Protein AF-A0A379FU00-F1 (afdb_monomer_lite)

Structure (mmCIF, N/CA/C/O backbone):
data_AF-A0A379FU00-F1
#
_entry.id   AF-A0A379FU00-F1
#
loop_
_atom_site.group_PDB
_atom_site.id
_atom_site.type_symbol
_atom_site.label_atom_id
_atom_site.label_alt_id
_atom_site.label_comp_id
_atom_site.label_asym_id
_atom_site.label_entity_id
_atom_site.label_seq_id
_atom_site.pdbx_PDB_ins_code
_atom_site.Cartn_x
_atom_site.Cartn_y
_atom_site.Cartn_z
_atom_site.occupancy
_atom_site.B_iso_or_equiv
_atom_site.auth_seq_id
_atom_site.auth_comp_id
_atom_site.auth_asym_id
_atom_site.auth_atom_id
_atom_site.pdbx_PDB_model_num
ATOM 1 N N . MET A 1 1 ? 2.964 -13.865 0.181 1.00 75.44 1 MET A N 1
ATOM 2 C CA . MET A 1 1 ? 3.876 -13.412 -0.894 1.00 75.44 1 MET A CA 1
ATOM 3 C C . MET A 1 1 ? 3.828 -14.305 -2.126 1.00 75.44 1 MET A C 1
ATOM 5 O O . MET A 1 1 ? 3.586 -13.764 -3.191 1.00 75.44 1 MET A O 1
ATOM 9 N N . GLU A 1 2 ? 3.902 -15.637 -2.013 1.00 85.44 2 GLU A N 1
ATOM 10 C CA . GLU A 1 2 ? 3.838 -16.552 -3.181 1.00 85.44 2 GLU A CA 1
ATOM 11 C C . GLU A 1 2 ? 2.647 -16.314 -4.131 1.00 85.44 2 GLU A C 1
ATOM 13 O O . GLU A 1 2 ? 2.767 -16.436 -5.347 1.00 85.44 2 GLU A O 1
ATOM 18 N N . ARG A 1 3 ? 1.472 -15.955 -3.592 1.00 84.12 3 ARG A N 1
ATOM 19 C CA . ARG A 1 3 ? 0.300 -15.594 -4.407 1.00 84.12 3 ARG A CA 1
ATOM 20 C C . ARG A 1 3 ? 0.554 -14.353 -5.269 1.00 84.12 3 ARG A C 1
ATOM 22 O O . ARG A 1 3 ? 0.199 -14.362 -6.440 1.00 84.12 3 ARG A O 1
ATOM 29 N N . TYR A 1 4 ? 1.178 -13.319 -4.707 1.00 81.69 4 TYR A N 1
ATOM 30 C CA . TYR A 1 4 ? 1.509 -12.087 -5.428 1.00 81.69 4 TYR A CA 1
ATOM 31 C C . TYR A 1 4 ? 2.612 -12.319 -6.462 1.00 81.69 4 TYR A C 1
ATOM 33 O O . TYR A 1 4 ? 2.507 -11.805 -7.569 1.00 81.69 4 TYR A O 1
ATOM 41 N N . GLU A 1 5 ? 3.603 -13.161 -6.156 1.00 85.94 5 GLU A N 1
ATOM 42 C CA . GLU A 1 5 ? 4.612 -13.593 -7.135 1.00 85.94 5 GLU A CA 1
ATOM 43 C C . GLU A 1 5 ? 3.974 -14.311 -8.325 1.00 85.94 5 GLU A C 1
ATOM 45 O O . GLU A 1 5 ? 4.289 -14.005 -9.471 1.00 85.94 5 GLU A O 1
ATOM 50 N N . LYS A 1 6 ? 3.025 -15.225 -8.080 1.00 89.12 6 LYS A N 1
ATOM 51 C CA . LYS A 1 6 ? 2.275 -15.893 -9.155 1.00 89.12 6 LYS A CA 1
ATOM 52 C C . LYS A 1 6 ? 1.506 -14.895 -10.020 1.00 89.12 6 LYS A C 1
ATOM 54 O O . LYS A 1 6 ? 1.532 -15.028 -11.240 1.00 89.12 6 LYS A O 1
ATOM 59 N N . THR A 1 7 ? 0.856 -13.903 -9.412 1.00 85.31 7 THR A N 1
ATOM 60 C CA . THR A 1 7 ? 0.143 -12.851 -10.151 1.00 85.31 7 THR A CA 1
ATOM 61 C C . THR A 1 7 ? 1.099 -11.989 -10.973 1.00 85.31 7 THR A C 1
ATOM 63 O O . THR A 1 7 ? 0.826 -11.748 -12.143 1.00 85.31 7 THR A O 1
ATOM 66 N N . ALA A 1 8 ? 2.233 -11.563 -10.410 1.00 83.69 8 ALA A N 1
ATOM 67 C CA . ALA A 1 8 ? 3.248 -10.802 -11.141 1.00 83.69 8 ALA A CA 1
ATOM 68 C C . ALA A 1 8 ? 3.762 -11.597 -12.354 1.00 83.69 8 ALA A C 1
ATOM 70 O O . ALA A 1 8 ? 3.695 -11.122 -13.489 1.00 83.69 8 ALA A O 1
ATOM 71 N N . ASN A 1 9 ? 4.142 -12.859 -12.132 1.00 88.69 9 ASN A N 1
ATOM 72 C CA . ASN A 1 9 ? 4.622 -13.750 -13.187 1.00 88.69 9 ASN A CA 1
ATOM 73 C C . ASN A 1 9 ? 3.570 -13.978 -14.284 1.00 88.69 9 ASN A C 1
ATOM 75 O O . ASN A 1 9 ? 3.921 -14.061 -15.458 1.00 88.69 9 ASN A O 1
ATOM 79 N N . PHE A 1 10 ? 2.281 -14.049 -13.929 1.00 89.31 10 PHE A N 1
ATOM 80 C CA . PHE A 1 10 ? 1.186 -14.159 -14.900 1.00 89.31 10 PHE A CA 1
ATOM 81 C C . PHE A 1 10 ? 1.140 -12.966 -15.868 1.00 89.31 10 PHE A C 1
ATOM 83 O O . PHE A 1 10 ? 0.863 -13.150 -17.051 1.00 89.31 10 PHE A O 1
ATOM 90 N N . PHE A 1 11 ? 1.469 -11.762 -15.393 1.00 83.94 11 PHE A N 1
ATOM 91 C CA . PHE A 1 11 ? 1.592 -10.555 -16.218 1.00 83.94 11 PHE A CA 1
ATOM 92 C C . PHE A 1 11 ? 2.998 -10.349 -16.803 1.00 83.94 11 PHE A C 1
ATOM 94 O O . PHE A 1 11 ? 3.289 -9.279 -17.333 1.00 83.94 11 PHE A O 1
ATOM 101 N N . ASN A 1 12 ? 3.863 -11.367 -16.742 1.00 86.62 12 ASN A N 1
ATOM 102 C CA . ASN A 1 12 ? 5.231 -11.332 -17.262 1.00 86.62 12 ASN A CA 1
ATOM 103 C C . ASN A 1 12 ? 6.087 -10.195 -16.661 1.00 86.62 12 ASN A C 1
ATOM 105 O O . ASN A 1 12 ? 6.924 -9.605 -17.344 1.00 86.62 12 ASN A O 1
ATOM 109 N N . THR A 1 13 ? 5.853 -9.903 -15.381 1.00 81.81 13 THR A N 1
ATOM 110 C CA . THR A 1 13 ? 6.625 -8.979 -14.537 1.00 81.81 13 THR A CA 1
ATOM 111 C C . THR A 1 13 ? 7.085 -9.715 -13.279 1.00 81.81 13 THR A C 1
ATOM 113 O O . THR A 1 13 ? 6.566 -10.782 -12.942 1.00 81.81 13 THR A O 1
ATOM 116 N N . THR A 1 14 ? 8.072 -9.176 -12.574 1.00 81.62 14 THR A N 1
ATOM 117 C CA . THR A 1 14 ? 8.574 -9.739 -11.320 1.00 81.62 14 THR A CA 1
ATOM 118 C C . THR A 1 14 ? 8.487 -8.723 -10.188 1.00 81.62 14 THR A C 1
ATOM 120 O O . THR A 1 14 ? 8.474 -7.516 -10.410 1.00 81.62 14 THR A O 1
ATOM 123 N N . ILE A 1 15 ? 8.480 -9.203 -8.940 1.00 78.25 15 ILE A N 1
ATOM 124 C CA . ILE A 1 15 ? 8.591 -8.313 -7.770 1.00 78.25 15 ILE A CA 1
ATOM 125 C C . ILE A 1 15 ? 9.906 -7.510 -7.818 1.00 78.25 15 ILE A C 1
ATOM 127 O O . ILE A 1 15 ? 9.934 -6.370 -7.364 1.00 78.25 15 ILE A O 1
ATOM 131 N N . ALA A 1 16 ? 10.952 -8.080 -8.427 1.00 76.12 16 ALA A N 1
ATOM 132 C CA . ALA A 1 16 ? 12.273 -7.475 -8.580 1.00 76.12 16 ALA A CA 1
ATOM 133 C C . ALA A 1 16 ? 12.350 -6.388 -9.667 1.00 76.12 16 ALA A C 1
ATOM 135 O O . ALA A 1 16 ? 13.343 -5.666 -9.734 1.00 76.12 16 ALA A O 1
ATOM 136 N N . ASP A 1 17 ? 11.289 -6.183 -10.459 1.00 76.25 17 ASP A N 1
ATOM 137 C CA . ASP A 1 17 ? 11.155 -4.996 -11.327 1.00 76.25 17 ASP A CA 1
ATOM 138 C C . ASP A 1 17 ? 10.988 -3.695 -10.478 1.00 76.25 17 ASP A C 1
ATOM 140 O O . ASP A 1 17 ? 10.837 -2.585 -10.995 1.00 76.25 17 ASP A O 1
ATOM 144 N N . ASN A 1 18 ? 10.976 -3.890 -9.151 1.00 76.75 18 ASN A N 1
ATOM 145 C CA . ASN A 1 18 ? 10.833 -3.050 -7.973 1.00 76.75 18 ASN A CA 1
ATOM 146 C C . ASN A 1 18 ? 11.990 -2.143 -7.465 1.00 76.75 18 ASN A C 1
ATOM 148 O O . ASN A 1 18 ? 11.966 -1.746 -6.297 1.00 76.75 18 ASN A O 1
ATOM 152 N N . PRO A 1 19 ? 12.956 -1.672 -8.260 1.00 77.81 19 PRO A N 1
ATOM 153 C CA . PRO A 1 19 ? 12.837 -0.228 -8.489 1.00 77.81 19 PRO A CA 1
ATOM 154 C C . PRO A 1 19 ? 12.885 0.134 -9.972 1.00 77.81 19 PRO A C 1
ATOM 156 O O . PRO A 1 19 ? 13.678 -0.392 -10.745 1.00 77.81 19 PRO A O 1
ATOM 159 N N . SER A 1 20 ? 12.052 1.103 -10.363 1.00 80.88 20 SER A N 1
ATOM 160 C CA . SER A 1 20 ? 12.002 1.598 -11.744 1.00 80.88 20 SER A CA 1
ATOM 161 C C . SER A 1 20 ? 13.307 2.304 -12.161 1.00 80.88 20 SER A C 1
ATOM 163 O O . SER A 1 20 ? 14.024 2.809 -11.295 1.00 80.88 20 SER A O 1
ATOM 165 N N . PRO A 1 21 ? 13.607 2.448 -13.470 1.00 83.31 21 PRO A N 1
ATOM 166 C CA . PRO A 1 21 ? 14.808 3.152 -13.933 1.00 83.31 21 PRO A CA 1
ATOM 167 C C . PRO A 1 21 ? 14.980 4.564 -13.352 1.00 83.31 21 PRO A C 1
ATOM 169 O O . PRO A 1 21 ? 16.095 4.947 -13.010 1.00 83.31 21 PRO A O 1
ATOM 172 N N . GLY A 1 22 ? 13.881 5.315 -13.184 1.00 81.69 22 GLY A N 1
ATOM 173 C CA . GLY A 1 22 ? 13.903 6.629 -12.529 1.00 81.69 22 GLY A CA 1
ATOM 174 C C . GLY A 1 22 ? 14.265 6.537 -11.045 1.00 81.69 22 GLY A C 1
ATOM 175 O O . GLY A 1 22 ? 15.121 7.270 -10.574 1.00 81.69 22 GLY A O 1
ATOM 176 N N . ASN A 1 23 ? 13.708 5.557 -10.324 1.00 82.81 23 ASN A N 1
ATOM 177 C CA . ASN A 1 23 ? 14.083 5.305 -8.929 1.00 82.81 23 ASN A CA 1
ATOM 178 C C . ASN A 1 23 ? 15.570 4.946 -8.785 1.00 82.81 23 ASN A C 1
ATOM 180 O O . ASN A 1 23 ? 16.220 5.430 -7.863 1.00 82.81 23 ASN A O 1
ATOM 184 N N . ILE A 1 24 ? 16.113 4.136 -9.697 1.00 85.88 24 ILE A N 1
ATOM 185 C CA . ILE A 1 24 ? 17.537 3.777 -9.696 1.00 85.88 24 ILE A CA 1
ATOM 186 C C . ILE A 1 24 ? 18.406 5.016 -9.947 1.00 85.88 24 ILE A C 1
ATOM 188 O O . ILE A 1 24 ? 19.400 5.203 -9.245 1.00 85.88 24 ILE A O 1
ATOM 192 N N . ALA A 1 25 ? 18.028 5.869 -10.906 1.00 85.69 25 ALA A N 1
ATOM 193 C CA . ALA A 1 25 ? 18.736 7.118 -11.197 1.00 85.69 25 ALA A CA 1
ATOM 194 C C . ALA A 1 25 ? 18.771 8.071 -9.986 1.00 85.69 25 ALA A C 1
ATOM 196 O O . ALA A 1 25 ? 19.795 8.711 -9.754 1.00 85.69 25 ALA A O 1
ATOM 197 N N . ASP A 1 26 ? 17.709 8.081 -9.176 1.00 82.25 26 ASP A N 1
ATOM 198 C CA . ASP A 1 26 ? 17.591 8.891 -7.954 1.00 82.25 26 ASP A CA 1
ATOM 199 C C . ASP A 1 26 ? 18.139 8.195 -6.687 1.00 82.25 26 ASP A C 1
ATOM 201 O O . ASP A 1 26 ? 17.928 8.657 -5.566 1.00 82.25 26 ASP A O 1
ATOM 205 N N . GLY A 1 27 ? 18.847 7.067 -6.827 1.00 84.44 27 GLY A N 1
ATOM 206 C CA . GLY A 1 27 ? 19.551 6.408 -5.718 1.00 84.44 27 GLY A CA 1
ATOM 207 C C . GLY A 1 27 ? 18.753 5.348 -4.945 1.00 84.44 27 GLY A C 1
ATOM 208 O O . GLY A 1 27 ? 19.294 4.722 -4.029 1.00 84.44 27 GLY A O 1
ATOM 209 N N . LEU A 1 28 ? 17.509 5.052 -5.332 1.00 86.00 28 LEU A N 1
ATOM 210 C CA . LEU A 1 28 ? 16.749 3.897 -4.833 1.00 86.00 28 LEU A CA 1
ATOM 211 C C . LEU A 1 28 ? 17.149 2.634 -5.610 1.00 86.00 28 LEU A C 1
ATOM 213 O O . LEU A 1 28 ? 16.414 2.121 -6.448 1.00 86.00 28 LEU A O 1
ATOM 217 N N . ILE A 1 29 ? 18.352 2.145 -5.320 1.00 88.00 29 ILE A N 1
ATOM 218 C CA . ILE A 1 29 ? 19.040 1.107 -6.103 1.00 88.00 29 ILE A CA 1
ATOM 219 C C . ILE A 1 29 ? 18.624 -0.338 -5.784 1.00 88.00 29 ILE A C 1
ATOM 221 O O . ILE A 1 29 ? 18.997 -1.247 -6.519 1.00 88.00 29 ILE A O 1
ATOM 225 N N . THR A 1 30 ? 17.886 -0.582 -4.693 1.00 85.94 30 THR A N 1
ATOM 226 C CA . THR A 1 30 ? 17.397 -1.928 -4.337 1.00 85.94 30 THR A CA 1
ATOM 227 C C . THR A 1 30 ? 15.968 -1.902 -3.802 1.00 85.94 30 THR A C 1
ATOM 229 O O . THR A 1 30 ? 15.559 -0.944 -3.136 1.00 85.94 30 THR A O 1
ATOM 232 N N . ASP A 1 31 ? 15.255 -3.014 -4.002 1.00 81.69 31 ASP A N 1
ATOM 233 C CA . ASP A 1 31 ? 13.945 -3.287 -3.397 1.00 81.69 31 ASP A CA 1
ATOM 234 C C . ASP A 1 31 ? 13.950 -3.075 -1.880 1.00 81.69 31 ASP A C 1
ATOM 236 O O . ASP A 1 31 ? 13.005 -2.526 -1.311 1.00 81.69 31 ASP A O 1
ATOM 240 N N . ALA A 1 32 ? 15.030 -3.488 -1.210 1.00 85.38 32 ALA A N 1
ATOM 241 C CA . ALA A 1 32 ? 15.172 -3.389 0.237 1.00 85.38 32 ALA A CA 1
ATOM 242 C C . ALA A 1 32 ? 15.212 -1.928 0.719 1.00 85.38 32 ALA A C 1
ATOM 244 O O . ALA A 1 32 ? 14.531 -1.583 1.689 1.00 85.38 32 ALA A O 1
ATOM 245 N N . ILE A 1 33 ? 15.954 -1.052 0.030 1.00 87.25 33 ILE A N 1
ATOM 246 C CA . ILE A 1 33 ? 16.014 0.384 0.354 1.00 87.25 33 ILE A CA 1
ATOM 247 C C . ILE A 1 33 ? 14.631 1.017 0.174 1.00 87.25 33 ILE A C 1
ATOM 249 O O . ILE A 1 33 ? 14.133 1.688 1.082 1.00 87.25 33 ILE A O 1
ATOM 253 N N . LYS A 1 34 ? 13.968 0.737 -0.956 1.00 84.25 34 LYS A N 1
ATOM 254 C CA . LYS A 1 34 ? 12.622 1.250 -1.241 1.00 84.25 34 LYS A CA 1
ATOM 255 C C . LYS A 1 34 ? 11.600 0.770 -0.204 1.00 84.25 34 LYS A C 1
ATOM 257 O O . LYS A 1 34 ? 10.825 1.567 0.328 1.00 84.25 34 LYS A O 1
ATOM 262 N N . SER A 1 35 ? 11.643 -0.516 0.136 1.00 86.19 35 SER A N 1
ATOM 263 C CA . SER A 1 35 ? 10.748 -1.137 1.118 1.00 86.19 35 SER A CA 1
ATOM 264 C C . SER A 1 35 ? 10.961 -0.584 2.527 1.00 86.19 35 SER A C 1
ATOM 266 O O . SER A 1 35 ? 9.993 -0.365 3.251 1.00 86.19 35 SER A O 1
ATOM 268 N N . THR A 1 36 ? 12.205 -0.283 2.908 1.00 89.12 36 THR A N 1
ATOM 269 C CA . THR A 1 36 ? 12.523 0.325 4.211 1.00 89.12 36 THR A CA 1
ATOM 270 C C . THR A 1 36 ? 11.905 1.720 4.341 1.00 89.12 36 THR A C 1
ATOM 272 O O . THR A 1 36 ? 11.299 2.037 5.367 1.00 89.12 36 THR A O 1
ATOM 275 N N . GLY A 1 37 ? 11.983 2.535 3.283 1.00 88.44 37 GLY A N 1
ATOM 276 C CA . GLY A 1 37 ? 11.309 3.836 3.232 1.00 88.44 37 GLY A CA 1
ATOM 277 C C . GLY A 1 37 ? 9.785 3.708 3.303 1.00 88.44 37 GLY A C 1
ATOM 278 O O . GLY A 1 37 ? 9.128 4.454 4.029 1.00 88.44 37 GLY A O 1
ATOM 279 N N . ALA A 1 38 ? 9.210 2.714 2.619 1.00 88.62 38 ALA A N 1
ATOM 280 C CA . ALA A 1 38 ? 7.778 2.442 2.700 1.00 88.62 38 ALA A CA 1
ATOM 281 C C . ALA A 1 38 ? 7.341 2.041 4.122 1.00 88.62 38 ALA A C 1
ATOM 283 O O . ALA A 1 38 ? 6.366 2.594 4.631 1.00 88.62 38 ALA A O 1
ATOM 284 N N . ALA A 1 39 ? 8.092 1.154 4.783 1.00 91.50 39 ALA A N 1
ATOM 285 C CA . ALA A 1 39 ? 7.821 0.700 6.147 1.00 91.50 39 ALA A CA 1
ATOM 286 C C . ALA A 1 39 ? 7.855 1.849 7.169 1.00 91.50 39 ALA A C 1
ATOM 288 O O . ALA A 1 39 ? 7.054 1.870 8.103 1.00 91.50 39 ALA A O 1
ATOM 289 N N . LYS A 1 40 ? 8.719 2.854 6.961 1.00 92.69 40 LYS A N 1
ATOM 290 C CA . LYS A 1 40 ? 8.818 4.034 7.833 1.00 92.69 40 LYS A CA 1
ATOM 291 C C . LYS A 1 40 ? 7.498 4.808 7.954 1.00 92.69 40 LYS A C 1
ATOM 293 O O . LYS A 1 40 ? 7.245 5.387 9.010 1.00 92.69 40 LYS A O 1
ATOM 298 N N . LYS A 1 41 ? 6.644 4.784 6.922 1.00 92.19 41 LYS A N 1
ATOM 299 C CA . LYS A 1 41 ? 5.338 5.473 6.918 1.00 92.19 41 LYS A CA 1
ATOM 300 C C . LYS A 1 41 ? 4.348 4.900 7.936 1.00 92.19 41 LYS A C 1
ATOM 302 O O . LYS A 1 41 ? 3.478 5.631 8.392 1.00 92.19 41 LYS A O 1
ATOM 307 N N . GLY A 1 42 ? 4.503 3.633 8.330 1.00 92.44 42 GLY A N 1
ATOM 308 C CA . GLY A 1 42 ? 3.692 3.010 9.384 1.00 92.44 42 GLY A CA 1
ATOM 309 C C . GLY A 1 42 ? 4.038 3.483 10.803 1.00 92.44 42 GLY A C 1
ATOM 310 O O . GLY A 1 42 ? 3.316 3.173 11.750 1.00 92.44 42 GLY A O 1
ATOM 311 N N . GLY A 1 43 ? 5.126 4.243 10.976 1.00 94.44 43 GLY A N 1
ATOM 312 C CA . GLY A 1 43 ? 5.571 4.714 12.284 1.00 94.44 43 GLY A CA 1
ATOM 313 C C . GLY A 1 43 ? 6.021 3.564 13.189 1.00 94.44 43 GLY A C 1
ATOM 314 O O . GLY A 1 43 ? 6.783 2.696 12.770 1.00 94.44 43 GLY A O 1
ATOM 315 N N . THR A 1 44 ? 5.582 3.585 14.449 1.00 95.75 44 THR A N 1
ATOM 316 C CA . THR A 1 44 ? 5.928 2.578 15.473 1.00 95.75 44 THR A CA 1
ATOM 317 C C . THR A 1 44 ? 4.706 1.847 16.033 1.00 95.75 44 THR A C 1
ATOM 319 O O . THR A 1 44 ? 4.814 1.161 17.049 1.00 95.75 44 THR A O 1
ATOM 322 N N . SER A 1 45 ? 3.533 2.025 15.424 1.00 96.12 45 SER A N 1
ATOM 323 C CA . SER A 1 45 ? 2.298 1.378 15.873 1.00 96.12 45 SER A CA 1
ATOM 324 C C . SER A 1 45 ? 2.333 -0.131 15.591 1.00 96.12 45 SER A C 1
ATOM 326 O O . SER A 1 45 ? 2.866 -0.540 14.557 1.00 96.12 45 SER A O 1
ATOM 328 N N . PRO A 1 46 ? 1.749 -0.980 16.457 1.00 96.88 46 PRO A N 1
ATOM 329 C CA . PRO A 1 46 ? 1.585 -2.400 16.160 1.00 96.88 46 PRO A CA 1
ATOM 330 C C . PRO A 1 46 ? 0.689 -2.601 14.936 1.00 96.88 46 PRO A C 1
ATOM 332 O O . PRO A 1 46 ? -0.344 -1.942 14.813 1.00 96.88 46 PRO A O 1
ATOM 335 N N . ILE A 1 47 ? 1.056 -3.543 14.065 1.00 97.19 47 ILE A N 1
ATOM 336 C CA . ILE A 1 47 ? 0.207 -3.962 12.944 1.00 97.19 47 ILE A CA 1
ATOM 337 C C . ILE A 1 47 ? -1.020 -4.679 13.517 1.00 97.19 47 ILE A C 1
ATOM 339 O O . ILE A 1 47 ? -0.877 -5.694 14.200 1.00 97.19 47 ILE A O 1
ATOM 343 N N . SER A 1 48 ? -2.213 -4.153 13.247 1.00 97.25 48 SER A N 1
ATOM 344 C CA . SER A 1 48 ? -3.487 -4.723 13.702 1.00 97.25 48 SER A CA 1
ATOM 345 C C . SER A 1 48 ? -4.116 -5.663 12.677 1.00 97.25 48 SER A C 1
ATOM 347 O O . SER A 1 48 ? -4.852 -6.568 13.065 1.00 97.25 48 SER A O 1
ATOM 349 N N . ALA A 1 49 ? -3.828 -5.474 11.386 1.00 97.38 49 ALA A N 1
ATOM 350 C CA . ALA A 1 49 ? -4.350 -6.309 10.310 1.00 97.38 49 ALA A CA 1
ATOM 351 C C . ALA A 1 49 ? -3.438 -6.310 9.076 1.00 97.38 49 ALA A C 1
ATOM 353 O O . ALA A 1 49 ? -2.706 -5.354 8.814 1.00 97.38 49 ALA A O 1
ATOM 354 N N . VAL A 1 50 ? -3.536 -7.382 8.291 1.00 96.69 50 VAL A N 1
ATOM 355 C CA . VAL A 1 50 ? -2.991 -7.478 6.933 1.00 96.69 50 VAL A CA 1
ATOM 356 C C . VAL A 1 50 ? -4.163 -7.821 6.024 1.00 96.69 50 VAL A C 1
ATOM 358 O O . VAL A 1 50 ? -4.792 -8.854 6.230 1.00 96.69 50 VAL A O 1
ATOM 361 N N . CYS A 1 51 ? -4.474 -6.934 5.084 1.00 96.19 51 CYS A N 1
ATOM 362 C CA . CYS A 1 51 ? -5.652 -7.014 4.221 1.00 96.19 51 CYS A CA 1
ATOM 363 C C . CYS A 1 51 ? -5.208 -7.269 2.775 1.00 96.19 51 CYS A C 1
ATOM 365 O O . CYS A 1 51 ? -4.227 -6.675 2.315 1.00 96.19 51 CYS A O 1
ATOM 367 N N . ASP A 1 52 ? -5.919 -8.127 2.052 1.00 95.00 52 ASP A N 1
ATOM 368 C CA . ASP A 1 52 ? -5.745 -8.306 0.611 1.00 95.00 52 ASP A CA 1
ATOM 369 C C . ASP A 1 52 ? -6.236 -7.068 -0.172 1.00 95.00 52 ASP A C 1
ATOM 371 O O . ASP A 1 52 ? -6.843 -6.139 0.368 1.00 95.00 52 ASP A O 1
ATOM 375 N N . TYR A 1 53 ? -5.948 -7.028 -1.476 1.00 94.12 53 TYR A N 1
ATOM 376 C CA . TYR A 1 53 ? -6.336 -5.908 -2.336 1.00 94.12 53 TYR A CA 1
ATOM 377 C C . TYR A 1 53 ? -7.850 -5.648 -2.295 1.00 94.12 53 TYR A C 1
ATOM 379 O O . TYR A 1 53 ? -8.637 -6.534 -2.629 1.00 94.12 53 TYR A O 1
ATOM 387 N N . ALA A 1 54 ? -8.234 -4.419 -1.926 1.00 95.81 54 ALA A N 1
ATOM 388 C CA . ALA A 1 54 ? -9.620 -3.973 -1.737 1.00 95.81 54 ALA A CA 1
ATOM 389 C C . ALA A 1 54 ? -10.413 -4.711 -0.636 1.00 95.81 54 ALA A C 1
ATOM 391 O O . ALA A 1 54 ? -11.628 -4.533 -0.535 1.00 95.81 54 ALA A O 1
ATOM 392 N N . GLU A 1 55 ? -9.756 -5.514 0.204 1.00 97.75 55 GLU A N 1
ATOM 393 C CA . GLU A 1 55 ? -10.388 -6.077 1.395 1.00 97.75 55 GLU A CA 1
ATOM 394 C C . GLU A 1 55 ? -10.661 -4.953 2.413 1.00 97.75 55 GLU A C 1
ATOM 396 O O . GLU A 1 55 ? -9.754 -4.161 2.689 1.00 97.75 55 GLU A O 1
ATOM 401 N N . PRO A 1 56 ? -11.882 -4.854 2.976 1.00 97.94 56 PRO A N 1
ATOM 402 C CA . PRO A 1 56 ? -12.200 -3.842 3.977 1.00 97.94 56 PRO A CA 1
ATOM 403 C C . PRO A 1 56 ? -11.266 -3.920 5.188 1.00 97.94 56 PRO A C 1
ATOM 405 O O . PRO A 1 56 ? -11.182 -4.954 5.854 1.00 97.94 56 PRO A O 1
ATOM 408 N N . MET A 1 57 ? -10.585 -2.816 5.493 1.00 97.50 57 MET A N 1
ATOM 409 C CA . MET A 1 57 ? -9.726 -2.728 6.671 1.00 97.50 57 MET A CA 1
ATOM 410 C C . MET A 1 57 ? -10.555 -2.472 7.944 1.00 97.50 57 MET A C 1
ATOM 412 O O . MET A 1 57 ? -11.623 -1.865 7.865 1.00 97.50 57 MET A O 1
ATOM 416 N N . PRO A 1 58 ? -10.073 -2.877 9.133 1.00 97.31 58 PRO A N 1
ATOM 417 C CA . PRO A 1 58 ? -10.705 -2.508 10.398 1.00 97.31 58 PRO A CA 1
ATOM 418 C C . PRO A 1 58 ? -10.786 -0.990 10.609 1.00 97.31 58 PRO A C 1
ATOM 420 O O . PRO A 1 58 ? -9.891 -0.253 10.196 1.00 97.31 58 PRO A O 1
ATOM 423 N N . ASP A 1 59 ? -11.790 -0.543 11.367 1.00 94.88 59 ASP A N 1
ATOM 424 C CA . ASP A 1 59 ? -12.031 0.881 11.661 1.00 94.88 59 ASP A CA 1
ATOM 425 C C . ASP A 1 59 ? -10.883 1.574 12.422 1.00 94.88 59 ASP A C 1
ATOM 427 O O . ASP A 1 59 ? -10.823 2.803 12.483 1.00 94.88 59 ASP A O 1
ATOM 431 N N . SER A 1 60 ? -9.984 0.813 13.059 1.00 96.00 60 SER A N 1
ATOM 432 C CA . SER A 1 60 ? -8.882 1.370 13.847 1.00 96.00 60 SER A CA 1
ATOM 433 C C . SER A 1 60 ? -7.636 0.482 13.879 1.00 96.00 60 SER A C 1
ATOM 435 O O . SER A 1 60 ? -7.696 -0.734 13.687 1.00 96.00 60 SER A O 1
ATOM 437 N N . GLY A 1 61 ? -6.497 1.115 14.173 1.00 96.56 61 GLY A N 1
ATOM 438 C CA . GLY A 1 61 ? -5.177 0.483 14.194 1.00 96.56 61 GLY A CA 1
ATOM 439 C C . GLY A 1 61 ? -4.403 0.658 12.884 1.00 96.56 61 GLY A C 1
ATOM 440 O O . GLY A 1 61 ? -4.857 1.332 11.962 1.00 96.56 61 GLY A O 1
ATOM 441 N N . LEU A 1 62 ? -3.194 0.091 12.827 1.00 97.38 62 LEU A N 1
ATOM 442 C CA . LEU A 1 62 ? -2.356 0.104 11.628 1.00 97.38 62 LEU A CA 1
ATOM 443 C C . LEU A 1 62 ? -2.630 -1.145 10.783 1.00 97.38 62 LEU A C 1
ATOM 445 O O . LEU A 1 62 ? -2.172 -2.240 11.114 1.00 97.38 62 LEU A O 1
ATOM 449 N N . SER A 1 63 ? -3.321 -0.955 9.664 1.00 97.62 63 SER A N 1
ATOM 450 C CA . SER A 1 63 ? -3.585 -2.006 8.681 1.00 97.62 63 SER A CA 1
ATOM 451 C C . SER A 1 63 ? -2.578 -1.946 7.534 1.00 97.62 63 SER A C 1
ATOM 453 O O . SER A 1 63 ? -2.324 -0.878 6.976 1.00 97.62 63 SER A O 1
ATOM 455 N N . LEU A 1 64 ? -2.019 -3.094 7.154 1.00 96.31 64 LEU A N 1
ATOM 456 C CA . LEU A 1 64 ? -1.211 -3.237 5.944 1.00 96.31 64 LEU A CA 1
ATOM 457 C C . LEU A 1 64 ? -2.094 -3.763 4.812 1.00 96.31 64 LEU A C 1
ATOM 459 O O . LEU A 1 64 ? -2.460 -4.935 4.817 1.00 96.31 64 LEU A O 1
ATOM 463 N N . VAL A 1 65 ? -2.431 -2.912 3.846 1.00 95.94 65 VAL A N 1
ATOM 464 C CA . VAL A 1 65 ? -3.230 -3.308 2.676 1.00 95.94 65 VAL A CA 1
ATOM 465 C C . VAL A 1 65 ? -2.294 -3.685 1.532 1.00 95.94 65 VAL A C 1
ATOM 467 O O . VAL A 1 65 ? -1.506 -2.863 1.055 1.00 95.94 65 VAL A O 1
ATOM 470 N N . CYS A 1 66 ? -2.363 -4.936 1.091 1.00 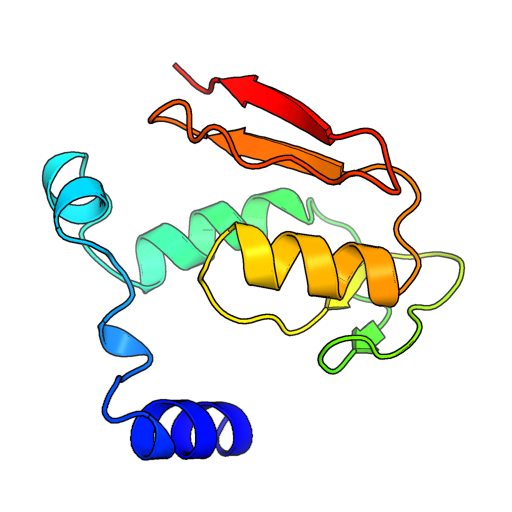92.50 66 CYS A N 1
ATOM 471 C CA . CYS A 1 66 ? -1.555 -5.434 -0.009 1.00 92.50 66 CYS A CA 1
ATOM 472 C C . CYS A 1 66 ? -2.044 -4.846 -1.338 1.00 92.50 66 CYS A C 1
ATOM 474 O O . CYS A 1 66 ? -3.189 -5.033 -1.743 1.00 92.50 66 CYS A O 1
ATOM 476 N N . THR A 1 67 ? -1.157 -4.136 -2.031 1.00 91.31 67 THR A N 1
ATOM 477 C CA . THR A 1 67 ? -1.454 -3.464 -3.298 1.00 91.31 67 THR A CA 1
ATOM 478 C C . THR A 1 67 ? -0.343 -3.693 -4.326 1.00 91.31 67 THR A C 1
ATOM 480 O O . THR A 1 67 ? 0.788 -4.008 -3.942 1.00 91.31 67 THR A O 1
ATOM 483 N N . PRO A 1 68 ? -0.632 -3.558 -5.634 1.00 86.31 68 PRO A N 1
ATOM 484 C CA . PRO A 1 68 ? 0.408 -3.470 -6.657 1.00 86.31 68 PRO A CA 1
ATOM 485 C C . PRO A 1 68 ? 1.330 -2.264 -6.424 1.00 86.31 68 PRO A C 1
ATOM 487 O O . PRO A 1 68 ? 0.926 -1.275 -5.825 1.00 86.31 68 PRO A O 1
ATOM 490 N N . GLY A 1 69 ? 2.559 -2.311 -6.947 1.00 80.81 69 GLY A N 1
ATOM 491 C CA . GLY A 1 69 ? 3.534 -1.220 -6.794 1.00 80.81 69 GLY A CA 1
ATOM 492 C C . GLY A 1 69 ? 3.251 0.043 -7.623 1.00 80.81 69 GLY A C 1
ATOM 493 O O . GLY A 1 69 ? 3.973 1.026 -7.477 1.00 80.81 69 GLY A O 1
ATOM 494 N N . ASN A 1 70 ? 2.243 0.020 -8.502 1.00 86.25 70 ASN A N 1
ATOM 495 C CA . ASN A 1 70 ? 1.826 1.176 -9.295 1.00 86.25 70 ASN A CA 1
ATOM 496 C C . ASN A 1 70 ? 0.994 2.149 -8.447 1.00 86.25 70 ASN A C 1
ATOM 498 O O . ASN A 1 70 ? 0.058 1.735 -7.766 1.00 86.25 70 ASN A O 1
ATOM 502 N N . ASP A 1 71 ? 1.295 3.444 -8.544 1.00 90.62 71 ASP A N 1
ATOM 503 C CA . ASP A 1 71 ? 0.650 4.491 -7.750 1.00 90.62 71 ASP A CA 1
ATOM 504 C C . ASP A 1 71 ? -0.887 4.493 -7.852 1.00 90.62 71 ASP A C 1
ATOM 506 O O . ASP A 1 71 ? -1.575 4.605 -6.836 1.00 90.62 71 ASP A O 1
ATOM 510 N N . VAL A 1 72 ? -1.437 4.386 -9.066 1.00 92.38 72 VAL A N 1
ATOM 511 C CA . VAL A 1 72 ? -2.885 4.493 -9.313 1.00 92.38 72 VAL A CA 1
ATOM 512 C C . VAL A 1 72 ? -3.607 3.267 -8.766 1.00 92.38 72 VAL A C 1
ATOM 514 O O . VAL A 1 72 ? -4.627 3.400 -8.083 1.00 92.38 72 VAL A O 1
ATOM 517 N N . ASP A 1 73 ? -3.053 2.081 -9.007 1.00 92.38 73 ASP A N 1
ATOM 518 C CA . ASP A 1 73 ? -3.625 0.825 -8.521 1.00 92.38 73 ASP A CA 1
ATOM 519 C C . ASP A 1 73 ? -3.546 0.732 -6.994 1.00 92.38 73 ASP A C 1
ATOM 521 O O . ASP A 1 73 ? -4.505 0.292 -6.352 1.00 92.38 73 ASP A O 1
ATOM 525 N N . ALA A 1 74 ? -2.442 1.195 -6.399 1.00 93.44 74 ALA A N 1
ATOM 526 C CA . ALA A 1 74 ? -2.254 1.216 -4.955 1.00 93.44 74 ALA A CA 1
ATOM 527 C C . ALA A 1 74 ? -3.247 2.141 -4.257 1.00 93.44 74 ALA A C 1
ATOM 529 O O . ALA A 1 74 ? -3.942 1.720 -3.331 1.00 93.44 74 ALA A O 1
ATOM 530 N N . VAL A 1 75 ? -3.374 3.382 -4.736 1.00 96.88 75 VAL A N 1
ATOM 531 C CA . VAL A 1 75 ? -4.344 4.341 -4.192 1.00 96.88 75 VAL A CA 1
ATOM 532 C C . VAL A 1 75 ? -5.770 3.815 -4.354 1.00 96.88 75 VAL A C 1
ATOM 534 O O . VAL A 1 75 ? -6.562 3.917 -3.421 1.00 96.88 75 V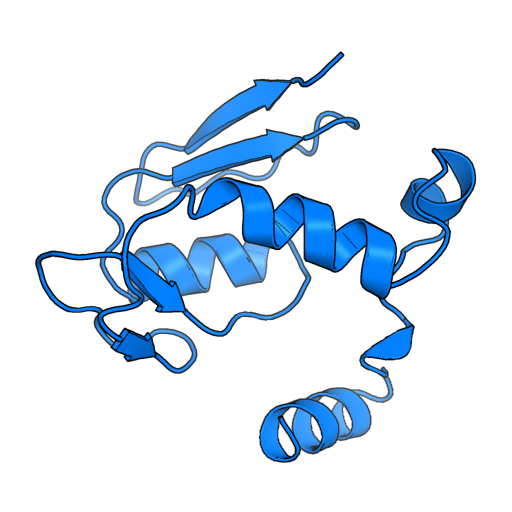AL A O 1
ATOM 537 N N . THR A 1 76 ? -6.092 3.188 -5.486 1.00 97.12 76 THR A N 1
ATOM 538 C CA . THR A 1 76 ? -7.412 2.575 -5.706 1.00 97.12 76 THR A CA 1
ATOM 539 C C . THR A 1 76 ? -7.708 1.477 -4.683 1.00 97.12 76 THR A C 1
ATOM 541 O O . THR A 1 76 ? -8.786 1.479 -4.089 1.00 97.12 76 THR A O 1
ATOM 544 N N . GLY A 1 77 ? -6.748 0.585 -4.419 1.00 97.12 77 GLY A N 1
ATOM 545 C CA . GLY A 1 77 ? -6.899 -0.486 -3.430 1.00 97.12 77 GLY A CA 1
ATOM 546 C C . GLY A 1 77 ? -7.085 0.028 -2.004 1.00 97.12 77 GLY A C 1
ATOM 547 O O . GLY A 1 77 ? -7.941 -0.477 -1.283 1.00 97.12 77 GLY A O 1
ATOM 548 N N . LEU A 1 78 ? -6.333 1.062 -1.613 1.00 97.25 78 LEU A N 1
ATOM 549 C CA . LEU A 1 78 ? -6.457 1.704 -0.298 1.00 97.25 78 LEU A CA 1
ATOM 550 C C . LEU A 1 78 ? -7.832 2.353 -0.103 1.00 97.25 78 LEU A C 1
ATOM 552 O O . LEU A 1 78 ? -8.468 2.187 0.935 1.00 97.25 78 LEU A O 1
ATOM 556 N N . VAL A 1 79 ? -8.318 3.069 -1.118 1.00 98.00 79 VAL A N 1
ATOM 557 C CA . VAL A 1 79 ? -9.643 3.701 -1.082 1.00 98.00 79 VAL A CA 1
ATOM 558 C C . VAL A 1 79 ? -10.748 2.652 -1.024 1.00 98.00 79 VAL A C 1
ATOM 560 O O . VAL A 1 79 ? -11.667 2.784 -0.219 1.00 98.00 79 VAL A O 1
ATOM 563 N N . ALA A 1 80 ? -10.635 1.581 -1.810 1.00 98.06 80 ALA A N 1
ATOM 564 C CA . ALA A 1 80 ? -11.583 0.471 -1.774 1.00 98.06 80 ALA A CA 1
ATOM 565 C C . ALA A 1 80 ? -11.583 -0.266 -0.421 1.00 98.06 80 ALA A C 1
ATOM 567 O O . ALA A 1 80 ? -12.639 -0.700 0.030 1.00 98.06 80 ALA A O 1
ATOM 568 N N . ALA A 1 81 ? -10.430 -0.347 0.250 1.00 98.12 81 ALA A N 1
ATOM 569 C CA . ALA A 1 81 ? -10.305 -0.912 1.593 1.00 98.12 81 ALA A CA 1
ATOM 570 C C . ALA A 1 81 ? -10.923 -0.026 2.694 1.00 98.12 81 ALA A C 1
ATOM 572 O O . ALA A 1 81 ? -11.095 -0.496 3.816 1.00 98.12 81 ALA A O 1
ATOM 573 N N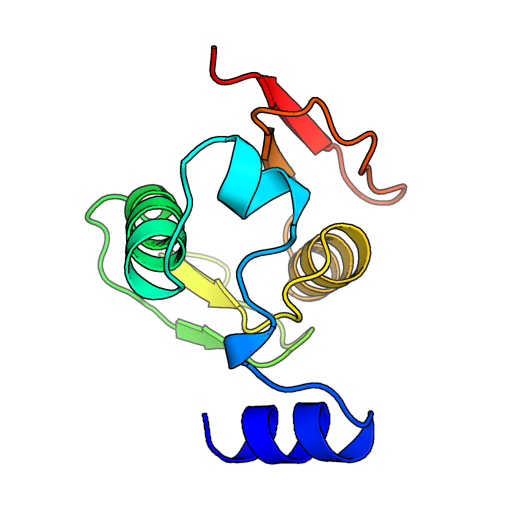 . GLY A 1 82 ? -11.276 1.230 2.394 1.00 97.25 82 GLY A N 1
ATOM 574 C CA . GLY A 1 82 ? -11.979 2.128 3.315 1.00 97.25 82 GLY A CA 1
ATOM 575 C C . GLY A 1 82 ? -11.225 3.405 3.691 1.00 97.25 82 GLY A C 1
ATOM 576 O O . GLY A 1 82 ? -11.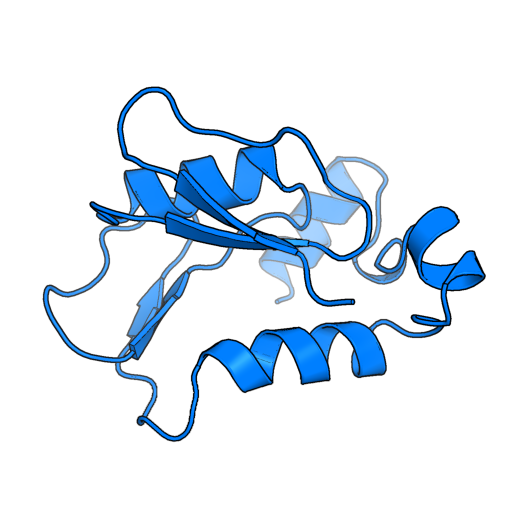678 4.129 4.579 1.00 97.25 82 GLY A O 1
ATOM 577 N N . CYS A 1 83 ? -10.087 3.723 3.060 1.00 97.12 83 CYS A N 1
ATOM 578 C CA . CYS A 1 83 ? -9.427 5.011 3.290 1.00 97.12 83 CYS A CA 1
ATOM 579 C C . CYS A 1 83 ? -10.334 6.169 2.851 1.00 97.12 83 CYS A C 1
ATOM 581 O O . CYS A 1 83 ? -10.814 6.190 1.724 1.00 97.12 83 CYS A O 1
ATOM 583 N N . 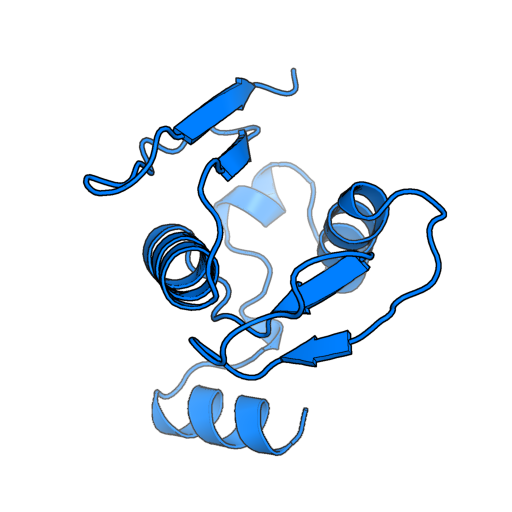ASN A 1 84 ? -10.509 7.167 3.719 1.00 97.19 84 ASN A N 1
ATOM 584 C CA . ASN A 1 84 ? -11.254 8.403 3.442 1.00 97.19 84 ASN A CA 1
ATOM 585 C C . ASN A 1 84 ? 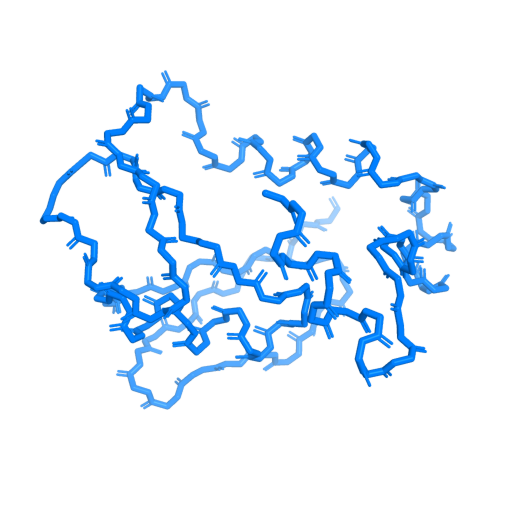-10.345 9.587 3.060 1.00 97.19 84 ASN A C 1
ATOM 587 O O . ASN A 1 84 ? -10.826 10.617 2.593 1.00 97.19 84 ASN A O 1
ATOM 591 N N . VAL A 1 85 ? -9.036 9.435 3.262 1.00 97.19 85 VAL A N 1
ATOM 592 C CA . VAL A 1 85 ? -7.977 10.383 2.918 1.00 97.19 85 VAL A CA 1
ATOM 593 C C . VAL A 1 85 ? -6.742 9.578 2.530 1.00 97.19 85 VAL A C 1
ATOM 595 O O . VAL A 1 85 ? -6.438 8.566 3.164 1.00 97.19 85 VAL A O 1
ATOM 598 N N . VAL A 1 86 ? -6.003 10.043 1.524 1.00 97.25 86 VAL A N 1
ATOM 599 C CA . VAL A 1 86 ? -4.707 9.463 1.152 1.00 97.25 86 VAL A CA 1
ATOM 600 C C . VAL A 1 86 ? -3.619 10.520 1.279 1.00 97.25 86 VAL A C 1
ATOM 602 O O . VAL A 1 86 ? -3.721 11.599 0.699 1.00 97.25 86 VAL A O 1
ATOM 605 N N . ILE A 1 87 ? -2.558 10.202 2.018 1.00 95.69 87 ILE A N 1
ATOM 606 C CA . ILE A 1 87 ? -1.333 11.006 2.061 1.00 95.69 87 ILE A CA 1
ATOM 607 C C . ILE A 1 87 ? -0.329 10.350 1.119 1.00 95.69 87 ILE A C 1
ATOM 609 O O . ILE A 1 87 ? 0.092 9.213 1.337 1.00 95.69 87 ILE A O 1
ATOM 613 N N . PHE A 1 88 ? 0.034 11.061 0.058 1.00 94.81 88 PHE A N 1
ATOM 614 C CA . PHE A 1 88 ? 0.896 10.565 -1.002 1.00 94.81 88 PHE A CA 1
ATOM 615 C C . PHE A 1 88 ? 2.223 11.328 -0.994 1.00 94.81 88 PHE A C 1
ATOM 617 O O . PHE A 1 88 ? 2.278 12.483 -1.417 1.00 94.81 88 PHE A O 1
ATOM 624 N N . SER A 1 89 ? 3.294 10.684 -0.530 1.00 91.19 89 SER A N 1
ATOM 625 C CA . SER A 1 89 ? 4.648 11.239 -0.593 1.00 91.19 89 SER A CA 1
ATOM 626 C C . SER A 1 89 ? 5.323 10.900 -1.924 1.00 91.19 89 SER A C 1
ATOM 628 O O . SER A 1 89 ? 5.269 9.757 -2.386 1.00 91.19 89 SER A O 1
ATOM 630 N N . THR A 1 90 ? 5.935 11.888 -2.577 1.00 88.44 90 THR A N 1
ATOM 631 C CA . THR A 1 90 ? 6.588 11.707 -3.881 1.00 88.44 90 THR A CA 1
ATOM 632 C C . THR A 1 90 ? 7.821 12.596 -4.024 1.00 88.44 90 THR A C 1
ATOM 634 O O . THR A 1 90 ? 7.740 13.792 -3.782 1.00 88.44 90 THR A O 1
ATOM 637 N N . GLY A 1 91 ? 8.948 12.021 -4.457 1.00 84.25 91 GLY A N 1
ATOM 638 C CA . GLY A 1 91 ? 10.157 12.791 -4.796 1.00 84.25 91 GLY A CA 1
ATOM 639 C C . GLY A 1 91 ? 10.157 13.330 -6.233 1.00 84.25 91 GLY A C 1
ATOM 640 O O . GLY A 1 91 ? 10.766 14.349 -6.517 1.00 84.25 91 GLY A O 1
ATOM 641 N N . LEU A 1 92 ? 9.423 12.678 -7.145 1.00 83.69 92 LEU A N 1
ATOM 642 C CA . LEU A 1 92 ? 9.354 13.051 -8.568 1.00 83.69 92 LEU A CA 1
ATOM 643 C C . LEU A 1 92 ? 8.078 13.818 -8.948 1.00 83.69 92 LEU A C 1
ATOM 645 O O . LEU A 1 92 ? 7.859 14.114 -10.121 1.00 83.69 92 LEU A O 1
ATOM 649 N N . GLY A 1 93 ? 7.206 14.115 -7.982 1.00 85.88 93 GLY A N 1
ATOM 650 C CA . GLY A 1 93 ? 5.992 14.893 -8.236 1.00 85.88 93 GLY A CA 1
ATOM 651 C C . GLY A 1 93 ? 4.938 14.164 -9.077 1.00 85.88 93 GLY A C 1
ATOM 652 O O . GLY A 1 93 ? 4.252 14.804 -9.872 1.00 85.88 93 GLY A O 1
ATOM 653 N N . THR A 1 94 ? 4.788 12.840 -8.922 1.00 87.50 94 THR A N 1
ATOM 654 C CA . THR A 1 94 ? 3.778 12.051 -9.665 1.00 87.50 94 THR A CA 1
ATOM 655 C C . THR A 1 94 ? 2.389 12.702 -9.571 1.00 87.50 94 THR A C 1
ATOM 657 O O . THR A 1 94 ? 2.002 13.128 -8.478 1.00 87.50 94 THR A O 1
ATOM 660 N N . PRO A 1 95 ? 1.596 12.792 -10.655 1.00 90.88 95 PRO A N 1
ATOM 661 C CA . PRO A 1 95 ? 0.295 13.463 -10.634 1.00 90.88 95 PRO A CA 1
ATOM 662 C C . PRO A 1 95 ? -0.832 12.617 -10.016 1.00 90.88 95 PRO A C 1
ATOM 664 O O . PRO A 1 95 ? -1.972 13.072 -9.989 1.00 90.88 95 PRO A O 1
ATOM 667 N N . THR A 1 96 ? -0.545 11.416 -9.492 1.00 93.62 96 THR A N 1
ATOM 668 C CA . THR A 1 96 ? -1.544 10.471 -8.954 1.00 93.62 96 THR A CA 1
ATOM 669 C C . THR A 1 96 ? -2.547 11.130 -8.005 1.00 93.62 96 THR A C 1
ATOM 671 O O . THR A 1 96 ? -2.161 11.699 -6.985 1.00 93.62 96 THR A O 1
ATOM 674 N N . GLY A 1 97 ? -3.835 11.020 -8.316 1.00 94.69 97 GLY A N 1
ATOM 675 C CA . GLY A 1 97 ? -4.939 11.472 -7.471 1.00 94.69 97 GLY A CA 1
ATOM 676 C C . GLY A 1 97 ? -6.004 10.387 -7.335 1.00 94.69 97 GLY A C 1
ATOM 677 O O . GLY A 1 97 ? -5.815 9.260 -7.789 1.00 94.69 97 GLY A O 1
ATOM 678 N N . ASN A 1 98 ? -7.137 10.727 -6.725 1.00 97.12 98 ASN A N 1
ATOM 679 C CA . ASN A 1 98 ? -8.296 9.847 -6.653 1.00 97.12 98 ASN A CA 1
ATOM 680 C C . ASN A 1 98 ? -9.590 10.683 -6.712 1.00 97.12 98 ASN A C 1
ATOM 682 O O . ASN A 1 98 ? -9.656 11.720 -6.055 1.00 97.12 98 ASN A O 1
ATOM 686 N N . PRO A 1 99 ? -10.606 10.284 -7.499 1.00 95.94 99 PRO A N 1
ATOM 687 C CA . PRO A 1 99 ? -11.849 11.049 -7.620 1.00 95.94 99 PRO A CA 1
ATOM 688 C C . PRO A 1 99 ? -12.811 10.870 -6.433 1.00 95.94 99 PRO A C 1
ATOM 690 O O . PRO A 1 99 ? -13.746 11.654 -6.299 1.00 95.94 99 PRO A O 1
ATOM 693 N N . ILE A 1 100 ? -12.622 9.840 -5.603 1.00 97.69 100 ILE A N 1
ATOM 694 C CA . ILE A 1 100 ? -13.519 9.491 -4.491 1.00 97.69 100 ILE A CA 1
ATOM 695 C C . ILE A 1 100 ? -13.063 10.139 -3.184 1.00 97.69 100 ILE A C 1
ATOM 697 O O . ILE A 1 100 ? -13.900 10.543 -2.379 1.00 97.69 100 ILE A O 1
ATOM 701 N N . VAL A 1 101 ? -11.749 10.256 -2.972 1.00 97.88 101 VAL A N 1
ATOM 702 C CA . VAL A 1 101 ? -11.182 10.794 -1.729 1.00 97.88 101 VAL A CA 1
ATOM 703 C C . VAL A 1 101 ? -10.106 11.842 -1.993 1.00 97.88 101 VAL A C 1
ATOM 705 O O . VAL A 1 101 ? -9.385 11.748 -2.989 1.00 97.88 101 VAL A O 1
ATOM 708 N N . PRO A 1 102 ? -9.936 12.824 -1.091 1.00 98.00 102 PRO A N 1
ATOM 709 C CA . PRO A 1 102 ? -8.834 13.768 -1.184 1.00 98.00 102 PRO A CA 1
ATOM 710 C C . PRO A 1 102 ? -7.478 13.058 -1.082 1.00 98.00 102 PRO A C 1
ATOM 712 O O . PRO A 1 102 ? -7.249 12.221 -0.203 1.00 98.00 102 PRO A O 1
ATOM 715 N N . VAL A 1 103 ? -6.560 13.454 -1.965 1.00 97.50 103 VAL A N 1
ATOM 716 C CA . VAL A 1 103 ? -5.163 13.011 -1.964 1.00 97.50 103 VAL A CA 1
ATOM 717 C C . VAL A 1 103 ? -4.272 14.202 -1.630 1.00 97.50 103 VAL A C 1
ATOM 719 O O . VAL A 1 103 ? -4.121 15.121 -2.435 1.00 97.50 103 VAL A O 1
ATOM 722 N N . PHE A 1 104 ? -3.675 14.187 -0.443 1.00 95.88 104 PHE A N 1
ATOM 723 C CA . PHE A 1 104 ? -2.709 15.193 -0.016 1.00 95.88 104 PHE A CA 1
ATOM 724 C C . PHE A 1 104 ? -1.321 14.792 -0.492 1.00 95.88 104 PHE A C 1
ATOM 726 O O . PHE A 1 104 ? -0.820 13.729 -0.127 1.00 95.88 104 PHE A O 1
ATOM 733 N N . LYS A 1 105 ? -0.696 15.643 -1.306 1.00 93.44 105 LYS A N 1
ATOM 734 C CA . LYS A 1 105 ? 0.654 15.400 -1.813 1.00 93.44 105 LYS A CA 1
ATOM 735 C C . LYS A 1 105 ? 1.688 16.065 -0.921 1.00 93.44 105 LYS A C 1
ATOM 737 O O . LYS A 1 105 ? 1.618 17.275 -0.721 1.00 93.44 105 LYS A O 1
ATOM 742 N N . ASN A 1 106 ? 2.648 15.277 -0.443 1.00 88.25 106 ASN A N 1
ATOM 743 C CA . ASN A 1 106 ? 3.892 15.805 0.099 1.00 88.25 106 ASN A CA 1
ATOM 744 C C . ASN A 1 106 ? 5.002 15.616 -0.933 1.00 88.25 106 ASN A C 1
ATOM 746 O O . ASN A 1 106 ? 5.159 14.513 -1.466 1.00 88.25 106 ASN A O 1
ATOM 750 N N . ILE A 1 107 ? 5.740 16.684 -1.209 1.00 82.94 107 ILE A N 1
ATOM 751 C CA . ILE A 1 107 ? 6.949 16.616 -2.022 1.00 82.94 107 ILE A CA 1
ATOM 752 C C . ILE A 1 107 ? 8.098 16.597 -1.027 1.00 82.94 107 ILE A C 1
ATOM 754 O O . ILE A 1 107 ? 8.343 17.593 -0.349 1.00 82.94 107 ILE A O 1
ATOM 758 N N . ASP A 1 108 ? 8.718 15.431 -0.884 1.00 69.12 108 ASP A N 1
ATOM 759 C CA . ASP A 1 108 ? 9.910 15.295 -0.057 1.00 69.12 108 ASP A CA 1
ATOM 760 C C . ASP A 1 108 ? 11.088 15.799 -0.915 1.00 69.12 108 ASP A C 1
ATOM 762 O O . ASP A 1 108 ? 11.417 15.161 -1.917 1.00 69.12 108 ASP A O 1
ATOM 766 N N . GLU A 1 109 ? 11.630 16.979 -0.581 1.00 55.72 109 GLU A N 1
ATOM 767 C CA . GLU A 1 109 ? 12.877 17.524 -1.162 1.00 55.72 109 GLU A CA 1
ATOM 768 C C . GLU A 1 109 ? 14.123 16.780 -0.659 1.00 55.72 109 GLU A C 1
ATOM 770 O O . GLU A 1 109 ? 14.175 16.438 0.549 1.00 55.72 109 GLU A O 1
#

Secondary structure (DSSP, 8-state):
-HHHHHHHHHTT--GGG-S-HHHHHTT--SHHHHHHHHHHTTTTPPEEEEE-TTPPPPSSSEEEE---SSHHHHHHHHHHTT-S-EEEEESS------SSS-EEEEE--

Radius of gyration: 14.38 Å; chains: 1; bounding box: 33×34×33 Å

Sequence (109 aa):
MERYEKTANFFNTTIADNPSPGNIADGLITDAIKSTGAAKKGGTSPISAVCDYAEPMPDSGLSLVCTPGNDVDAVTGLVAAGCNVVIFSTGLGTPTGNPIVPVFKNIDE

pLDDT: mean 89.97, std 7.44, range [55.72, 98.12]

Organism: Providencia rettgeri (NCBI:txid587)

Foldseek 3Di:
DVVVQVVCVVVVHGVFCPPPPVCVVVPVVGNVSVVVVVVCVLPPWDAPEEAEQLDADDPDTHYHYDFDPDLQGRVVRCVSNPDQEAEAEDCVPDPHADPRHGYHYDHDD

InterPro domains:
  IPR048332 D-galactarate/Altronate dehydratase, C-terminal domain [PF20629] (1-105)
  IPR052172 UxaA family altronate/galactarate dehydratases [PTHR30536] (1-105)